Protein AF-A0A1M6TCN2-F1 (afdb_monomer_lite)

Structure (mmCIF, N/CA/C/O backbone):
data_AF-A0A1M6TCN2-F1
#
_entry.id   AF-A0A1M6TCN2-F1
#
loop_
_atom_site.group_PDB
_atom_site.id
_atom_site.type_symbol
_atom_site.label_atom_id
_atom_site.label_alt_id
_atom_site.label_comp_id
_atom_site.label_asym_id
_atom_site.label_entity_id
_atom_site.label_seq_id
_atom_site.pdbx_PDB_ins_code
_atom_site.Cartn_x
_atom_site.Cartn_y
_atom_site.Cartn_z
_atom_site.occupancy
_atom_site.B_iso_or_equiv
_atom_site.auth_seq_id
_atom_site.auth_comp_id
_atom_site.auth_asym_id
_atom_site.auth_atom_id
_atom_site.pdbx_PDB_model_num
ATOM 1 N N . MET A 1 1 ? -8.302 55.885 26.734 1.00 40.09 1 MET A N 1
ATOM 2 C CA . MET A 1 1 ? -9.075 54.735 26.209 1.00 40.09 1 MET A CA 1
ATOM 3 C C . MET A 1 1 ? -8.453 54.274 24.894 1.00 40.09 1 MET A C 1
ATOM 5 O O . MET A 1 1 ? -8.617 54.960 23.898 1.00 40.09 1 MET A O 1
ATOM 9 N N . LYS A 1 2 ? -7.712 53.159 24.875 1.00 38.28 2 LYS A N 1
ATOM 10 C CA . LYS A 1 2 ? -7.283 52.488 23.635 1.00 38.28 2 LYS A CA 1
ATOM 11 C C . LYS A 1 2 ? -7.863 51.077 23.664 1.00 38.28 2 LYS A C 1
ATOM 13 O O . LYS A 1 2 ? -7.386 50.230 24.409 1.00 38.28 2 LYS A O 1
ATOM 18 N N . LYS A 1 3 ? -8.967 50.882 22.941 1.00 44.00 3 LYS A N 1
ATOM 19 C CA . LYS A 1 3 ? -9.611 49.581 22.762 1.00 44.00 3 LYS A CA 1
ATOM 20 C C . LYS A 1 3 ? -8.959 48.874 21.572 1.00 44.00 3 LYS A C 1
ATOM 22 O O . LYS A 1 3 ? -8.939 49.421 20.480 1.00 44.00 3 LYS A O 1
ATOM 27 N N . VAL A 1 4 ? -8.411 47.696 21.861 1.00 51.09 4 VAL A N 1
ATOM 28 C CA . VAL A 1 4 ? -8.533 46.439 21.106 1.00 51.09 4 VAL A CA 1
ATOM 29 C C . VAL A 1 4 ? -8.577 46.552 19.578 1.00 51.09 4 VAL A C 1
ATOM 31 O O . VAL A 1 4 ? -9.612 46.869 19.007 1.00 51.09 4 VAL A O 1
ATOM 34 N N . LEU A 1 5 ? -7.501 46.107 18.929 1.00 43.09 5 LEU A N 1
ATOM 35 C CA . LEU A 1 5 ? -7.591 45.383 17.657 1.00 43.09 5 LEU A CA 1
ATOM 36 C C . LEU A 1 5 ? -6.495 44.307 17.627 1.00 43.09 5 LEU A C 1
ATOM 38 O O . LEU A 1 5 ? -5.545 44.339 16.856 1.00 43.09 5 LEU A O 1
ATOM 42 N N . LEU A 1 6 ? -6.616 43.373 18.572 1.00 44.41 6 LEU A N 1
ATOM 43 C CA . LEU A 1 6 ? -5.869 42.121 18.617 1.00 44.41 6 LEU A CA 1
ATOM 44 C C . LEU A 1 6 ? -6.872 40.998 18.327 1.00 44.41 6 LEU A C 1
ATOM 46 O O . LEU A 1 6 ? -7.361 40.326 19.226 1.00 44.41 6 LEU A O 1
ATOM 50 N N . SER A 1 7 ? -7.317 40.895 17.082 1.00 48.50 7 SER A N 1
ATOM 51 C CA . SER A 1 7 ? -8.125 39.768 16.611 1.00 48.50 7 SER A CA 1
ATOM 52 C C . SER A 1 7 ? -8.070 39.720 15.089 1.00 48.50 7 SER A C 1
ATOM 54 O O . SER A 1 7 ? -8.105 40.757 14.436 1.00 48.50 7 SER A O 1
ATOM 56 N N . LEU A 1 8 ? -7.995 38.500 14.554 1.00 42.31 8 LEU A N 1
ATOM 57 C CA . LEU A 1 8 ? -8.129 38.142 13.135 1.00 42.31 8 LEU A CA 1
ATOM 58 C C . LEU A 1 8 ? -6.879 38.118 12.229 1.00 42.31 8 LEU A C 1
ATOM 60 O O . LEU A 1 8 ? -6.985 38.279 11.020 1.00 42.31 8 LEU A O 1
ATOM 64 N N . MET A 1 9 ? -5.707 37.757 12.757 1.00 37.44 9 MET A N 1
ATOM 65 C CA . MET A 1 9 ? -4.660 37.111 11.934 1.00 37.44 9 MET A CA 1
ATOM 66 C C . MET A 1 9 ? -4.214 35.773 12.533 1.00 37.44 9 MET A C 1
ATOM 68 O O . MET A 1 9 ? -3.041 35.423 12.569 1.00 37.44 9 MET A O 1
ATOM 72 N N . LEU A 1 10 ? -5.189 35.008 13.024 1.00 41.97 10 LEU A N 1
ATOM 73 C CA . LEU A 1 10 ? -4.978 33.670 13.565 1.00 41.97 10 LEU A CA 1
ATOM 74 C C . LEU A 1 10 ? -5.890 32.660 12.862 1.00 41.97 10 LEU A C 1
ATOM 76 O O . LEU A 1 10 ? -6.612 31.937 13.533 1.00 41.97 10 LEU A O 1
ATOM 80 N N . LEU A 1 11 ? -5.941 32.645 11.522 1.00 40.72 11 LEU A N 1
ATOM 81 C CA . LEU A 1 11 ? -6.668 31.579 10.819 1.00 40.72 11 LEU A CA 1
ATOM 82 C C . LEU A 1 11 ? -6.275 31.345 9.352 1.00 40.72 11 LEU A C 1
ATOM 84 O O . LEU A 1 11 ? -7.147 31.087 8.542 1.00 40.72 11 LEU A O 1
ATOM 88 N N . THR A 1 12 ? -4.993 31.369 8.991 1.00 41.12 12 THR A N 1
ATOM 89 C CA . THR A 1 12 ? -4.515 30.632 7.799 1.00 41.12 12 THR A CA 1
ATOM 90 C C . THR A 1 12 ? -3.031 30.299 7.936 1.00 41.12 12 THR A C 1
ATOM 92 O O . THR A 1 12 ? -2.245 30.511 7.019 1.00 41.12 12 THR A O 1
ATOM 95 N N . ILE A 1 13 ? -2.623 29.691 9.053 1.00 43.59 13 ILE A N 1
ATOM 96 C CA . ILE A 1 13 ? -1.600 28.651 8.906 1.00 43.59 13 ILE A CA 1
ATOM 97 C C . ILE A 1 13 ? -2.384 27.477 8.326 1.00 43.59 13 ILE A C 1
ATOM 99 O O . ILE A 1 13 ? -2.831 26.593 9.057 1.00 43.59 13 ILE A O 1
ATOM 103 N N . MET A 1 14 ? -2.667 27.543 7.015 1.00 40.66 14 MET A N 1
ATOM 104 C CA . MET A 1 14 ? -3.010 26.353 6.253 1.00 40.66 14 MET A CA 1
ATOM 105 C C . MET A 1 14 ? -1.838 25.435 6.508 1.00 40.66 14 MET A C 1
ATOM 107 O O . MET A 1 14 ? -0.737 25.641 6.001 1.00 40.66 14 MET A O 1
ATOM 111 N N . SER A 1 15 ? -2.047 24.510 7.434 1.00 41.19 15 SER A N 1
ATOM 112 C CA . SER A 1 15 ? -1.084 23.476 7.682 1.00 41.19 15 SER A CA 1
ATOM 113 C C . SER A 1 15 ? -0.994 22.765 6.345 1.00 41.19 15 SER A C 1
ATOM 115 O O . SER A 1 15 ? -1.958 22.118 5.939 1.00 41.19 15 SER A O 1
ATOM 117 N N . ILE A 1 16 ? 0.123 22.931 5.640 1.00 45.62 16 ILE A N 1
ATOM 118 C CA . ILE A 1 16 ? 0.526 22.061 4.538 1.00 45.62 16 ILE A CA 1
ATOM 119 C C . ILE A 1 16 ? 0.841 20.710 5.202 1.00 45.62 16 ILE A C 1
ATOM 121 O O . ILE A 1 16 ? 1.980 20.279 5.314 1.00 45.62 16 ILE A O 1
ATOM 125 N N . ARG A 1 17 ? -0.180 20.091 5.800 1.00 44.78 17 ARG A N 1
ATOM 126 C CA . ARG A 1 17 ? -0.190 18.690 6.184 1.00 44.78 17 ARG A CA 1
ATOM 127 C C . ARG A 1 17 ? -0.430 17.991 4.865 1.00 44.78 17 ARG A C 1
ATOM 129 O O . ARG A 1 17 ? -1.426 18.305 4.217 1.00 44.78 17 ARG A O 1
ATOM 136 N N . GLY A 1 18 ? 0.515 17.147 4.450 1.00 53.31 18 GLY A N 1
ATOM 137 C CA . GLY A 1 18 ? 0.436 16.400 3.198 1.00 53.31 18 GLY A CA 1
ATOM 138 C C . GLY A 1 18 ? -0.983 15.900 2.973 1.00 53.31 18 GLY A C 1
ATOM 139 O O . GLY A 1 18 ? -1.539 15.132 3.758 1.00 53.31 18 GLY A O 1
ATOM 140 N N . GLN A 1 19 ? -1.620 16.465 1.960 1.00 73.56 19 GLN A N 1
ATOM 141 C CA . GLN A 1 19 ? -3.011 16.191 1.705 1.00 73.56 19 GLN A CA 1
ATOM 142 C C . GLN A 1 19 ? -3.064 14.898 0.907 1.00 73.56 19 GLN A C 1
ATOM 144 O O . GLN A 1 19 ? -2.443 14.779 -0.145 1.00 73.56 19 GLN A O 1
ATOM 149 N N . ILE A 1 20 ? -3.796 13.915 1.420 1.00 85.19 20 ILE A N 1
ATOM 150 C CA . ILE A 1 20 ? -4.171 12.761 0.611 1.00 85.19 20 ILE A CA 1
ATOM 151 C C . ILE A 1 20 ? -5.077 13.279 -0.505 1.00 85.19 20 ILE A C 1
ATOM 153 O O . ILE A 1 20 ? -6.092 13.929 -0.223 1.00 85.19 20 ILE A O 1
ATOM 157 N N . SER A 1 21 ? -4.709 12.978 -1.750 1.00 89.06 21 SER A N 1
ATOM 158 C CA . SER A 1 21 ? -5.438 13.402 -2.946 1.00 89.06 21 SER A CA 1
ATOM 159 C C . SER A 1 21 ? -6.938 13.110 -2.850 1.00 89.06 21 SER A C 1
ATOM 161 O O . SER A 1 21 ? -7.392 12.100 -2.300 1.00 89.06 21 SER A O 1
ATOM 163 N N . LYS A 1 22 ? -7.746 13.978 -3.462 1.00 88.00 22 LYS A N 1
ATOM 164 C CA . LYS A 1 22 ? -9.177 13.708 -3.674 1.00 88.00 22 LYS A CA 1
ATOM 165 C C . LYS A 1 22 ? -9.408 12.520 -4.619 1.00 88.00 22 LYS A C 1
ATOM 167 O O . LYS A 1 22 ? -10.439 11.863 -4.516 1.00 88.00 22 LYS A O 1
ATOM 172 N N . ASP A 1 23 ? -8.450 12.250 -5.505 1.00 91.44 23 ASP A N 1
ATOM 173 C CA . ASP A 1 23 ? -8.463 11.180 -6.503 1.00 91.44 23 ASP A CA 1
ATOM 174 C C . ASP A 1 23 ? -7.652 9.949 -6.045 1.00 91.44 23 ASP A C 1
ATOM 176 O O . ASP A 1 23 ? -7.407 9.040 -6.836 1.00 91.44 23 ASP A O 1
ATOM 180 N N . PHE A 1 24 ? -7.298 9.868 -4.755 1.00 93.31 24 PHE A N 1
ATOM 181 C CA . PHE A 1 24 ? -6.449 8.821 -4.173 1.00 93.31 24 PHE A CA 1
ATOM 182 C C . PHE A 1 24 ? -6.831 7.390 -4.585 1.00 93.31 24 PHE A C 1
ATOM 184 O O . PHE A 1 24 ? -5.966 6.584 -4.913 1.00 93.31 24 PHE A O 1
ATOM 191 N N . GLY A 1 25 ? -8.127 7.062 -4.642 1.00 92.75 25 GLY A N 1
ATOM 192 C CA . GLY A 1 25 ? -8.567 5.731 -5.074 1.00 92.75 25 GLY A CA 1
ATOM 193 C C . GLY A 1 25 ? -8.195 5.401 -6.528 1.00 92.75 25 GLY A C 1
ATOM 194 O O . GLY A 1 25 ? -7.824 4.267 -6.829 1.00 92.75 25 GLY A O 1
ATOM 195 N N . LYS A 1 26 ? -8.237 6.388 -7.434 1.00 93.56 26 LYS A N 1
ATOM 196 C CA . LYS A 1 26 ? -7.790 6.219 -8.827 1.00 93.56 26 LYS A CA 1
ATOM 197 C C . LYS A 1 26 ? -6.272 6.084 -8.905 1.00 93.56 26 LYS A C 1
ATOM 199 O O . LYS A 1 26 ? -5.791 5.249 -9.661 1.00 93.56 26 LYS A O 1
ATOM 204 N N . GLU A 1 27 ? -5.539 6.864 -8.115 1.00 95.50 27 GLU A N 1
ATOM 205 C CA . GLU A 1 27 ? -4.071 6.814 -8.042 1.00 95.50 27 GLU A CA 1
ATOM 206 C C . GLU A 1 27 ? -3.589 5.435 -7.566 1.00 95.50 27 GLU A C 1
ATOM 208 O O . GLU A 1 27 ? -2.750 4.807 -8.211 1.00 95.50 27 GLU A O 1
ATOM 213 N N . ILE A 1 28 ? -4.195 4.903 -6.498 1.00 96.38 28 ILE A N 1
ATOM 214 C CA . ILE A 1 28 ? -3.908 3.550 -6.006 1.00 96.38 28 ILE A CA 1
ATOM 215 C C . ILE A 1 28 ? -4.274 2.490 -7.038 1.00 96.38 28 ILE A C 1
ATOM 217 O O . ILE A 1 28 ? -3.496 1.563 -7.251 1.00 96.38 28 ILE A O 1
ATOM 221 N N . LYS A 1 29 ? -5.425 2.623 -7.707 1.00 94.50 29 LYS A N 1
ATOM 222 C CA . LYS A 1 29 ? -5.819 1.690 -8.766 1.00 94.50 29 LYS A CA 1
ATOM 223 C C . LYS A 1 29 ? -4.804 1.685 -9.915 1.00 94.50 29 LYS A C 1
ATOM 225 O O . LYS A 1 29 ? -4.380 0.612 -10.322 1.00 94.50 29 LYS A O 1
ATOM 230 N N . ALA A 1 30 ? -4.365 2.857 -10.372 1.00 94.62 30 ALA A N 1
ATOM 231 C CA . ALA A 1 30 ? -3.355 2.967 -11.419 1.00 94.62 30 ALA A CA 1
ATOM 232 C C . ALA A 1 30 ? -2.037 2.286 -11.015 1.00 94.62 30 ALA A C 1
ATOM 234 O O . ALA A 1 30 ? -1.465 1.552 -11.808 1.00 94.62 30 ALA A O 1
ATOM 235 N N . LEU A 1 31 ? -1.584 2.458 -9.768 1.00 95.31 31 LEU A N 1
ATOM 236 C CA . LEU A 1 31 ? -0.374 1.796 -9.258 1.00 95.31 31 LEU A CA 1
ATOM 237 C C . LEU A 1 31 ? -0.523 0.273 -9.127 1.00 95.31 31 LEU A C 1
ATOM 239 O O . LEU A 1 31 ? 0.439 -0.464 -9.345 1.00 95.31 31 LEU A O 1
ATOM 243 N N . LEU A 1 32 ? -1.717 -0.203 -8.767 1.00 94.19 32 LEU A N 1
ATOM 244 C CA . LEU A 1 32 ? -2.031 -1.630 -8.690 1.00 94.19 32 LEU A CA 1
ATOM 245 C C . LEU A 1 32 ? -2.042 -2.301 -10.069 1.00 94.19 32 LEU A C 1
ATOM 247 O O . LEU A 1 32 ? -1.609 -3.444 -10.185 1.00 94.19 32 LEU A O 1
ATOM 251 N N . GLU A 1 33 ? -2.537 -1.596 -11.086 1.00 92.56 33 GLU A N 1
ATOM 252 C CA . GLU A 1 33 ? -2.729 -2.117 -12.446 1.00 92.56 33 GLU A CA 1
ATOM 253 C C . GLU A 1 33 ? -1.531 -1.868 -13.376 1.00 92.56 33 GLU A C 1
ATOM 255 O O . GLU A 1 33 ? -1.452 -2.493 -14.427 1.00 92.56 33 GLU A O 1
ATOM 260 N N . ALA A 1 34 ? -0.593 -0.993 -12.999 1.00 92.88 34 ALA A N 1
ATOM 261 C CA . ALA A 1 34 ? 0.567 -0.639 -13.816 1.00 92.88 34 ALA A CA 1
ATOM 262 C C . ALA A 1 34 ? 1.434 -1.850 -14.174 1.00 92.88 34 ALA A C 1
ATOM 264 O O . ALA A 1 34 ? 1.729 -2.692 -13.322 1.00 92.88 34 ALA A O 1
ATOM 265 N N . GLU A 1 35 ? 1.952 -1.922 -15.392 1.00 89.88 35 GLU A N 1
ATOM 266 C CA . GLU A 1 35 ? 2.924 -2.952 -15.747 1.00 89.88 35 GLU A CA 1
ATOM 267 C C . GLU A 1 35 ? 4.352 -2.497 -15.419 1.00 89.88 35 GLU A C 1
ATOM 269 O O . GLU A 1 35 ? 4.611 -1.326 -15.149 1.00 89.88 35 GLU A O 1
ATOM 274 N N . ALA A 1 36 ? 5.311 -3.429 -15.389 1.00 87.94 36 ALA A N 1
ATOM 275 C CA . ALA A 1 36 ? 6.700 -3.080 -15.076 1.00 87.94 36 ALA A CA 1
ATOM 276 C C . ALA A 1 36 ? 7.274 -1.968 -15.988 1.00 87.94 36 ALA A C 1
ATOM 278 O O . ALA A 1 36 ? 7.921 -1.072 -15.444 1.00 87.94 36 ALA A O 1
ATOM 279 N N . PRO A 1 37 ? 7.012 -1.948 -17.314 1.00 86.75 37 PRO A N 1
ATOM 280 C CA . PRO A 1 37 ? 7.483 -0.870 -18.186 1.00 86.75 37 PRO A CA 1
ATOM 281 C C . PRO A 1 37 ? 6.970 0.522 -17.786 1.00 86.75 37 PRO A C 1
ATOM 283 O O . PRO A 1 37 ? 7.730 1.485 -17.846 1.00 86.75 37 PRO A O 1
ATOM 286 N N . ASP A 1 38 ? 5.732 0.632 -17.292 1.00 87.44 38 ASP A N 1
ATOM 287 C CA . ASP A 1 38 ? 5.134 1.908 -16.858 1.00 87.44 38 ASP A CA 1
ATOM 288 C C . ASP A 1 38 ? 5.786 2.464 -15.578 1.00 87.44 38 ASP A C 1
ATOM 290 O O . ASP A 1 38 ? 5.683 3.651 -15.243 1.00 87.44 38 ASP A O 1
ATOM 294 N N . LEU A 1 39 ? 6.466 1.593 -14.830 1.00 88.81 39 LEU A N 1
ATOM 295 C CA . LEU A 1 39 ? 7.144 1.918 -13.579 1.00 88.81 39 LEU A CA 1
ATOM 296 C C . LEU A 1 39 ? 8.634 2.247 -13.779 1.00 88.81 39 LEU A C 1
ATOM 298 O O . LEU A 1 39 ? 9.233 2.879 -12.907 1.00 88.81 39 LEU A O 1
ATOM 302 N N . MET A 1 40 ? 9.230 1.854 -14.911 1.00 87.88 40 MET A N 1
ATOM 303 C CA . MET A 1 40 ? 10.669 1.940 -15.204 1.00 87.88 40 MET A CA 1
ATOM 304 C C . MET A 1 40 ? 11.048 3.187 -16.026 1.00 87.88 40 MET A C 1
ATOM 306 O O . MET A 1 40 ? 11.611 3.066 -17.111 1.00 87.88 40 MET A O 1
ATOM 310 N N . MET A 1 41 ? 10.755 4.401 -15.548 1.00 80.44 41 MET A N 1
ATOM 311 C CA . MET A 1 41 ? 10.976 5.599 -16.375 1.00 80.44 41 MET A CA 1
ATOM 312 C C . MET A 1 41 ? 12.354 6.236 -16.260 1.00 80.44 41 MET A C 1
ATOM 314 O O . MET A 1 41 ? 13.023 6.422 -17.271 1.00 80.44 41 MET A O 1
ATOM 318 N N . ASN A 1 42 ? 12.782 6.596 -15.051 1.00 76.88 42 ASN A N 1
ATOM 319 C CA . ASN A 1 42 ? 14.110 7.174 -14.848 1.00 76.88 42 ASN A CA 1
ATOM 320 C C . ASN A 1 42 ? 14.912 6.265 -13.931 1.00 76.88 42 ASN A C 1
ATOM 322 O O . ASN A 1 42 ? 14.659 6.229 -12.724 1.00 76.88 42 ASN A O 1
ATOM 326 N N . GLU A 1 43 ? 15.858 5.539 -14.520 1.00 81.44 43 GLU A N 1
ATOM 327 C CA . GLU A 1 43 ? 16.851 4.781 -13.773 1.00 81.44 43 GLU A CA 1
ATOM 328 C C . GLU A 1 43 ? 17.744 5.746 -12.989 1.00 81.44 43 GLU A C 1
ATOM 330 O O . GLU A 1 43 ? 18.304 6.693 -13.545 1.00 81.44 43 GLU A O 1
ATOM 335 N N . PHE A 1 44 ? 17.908 5.492 -11.696 1.00 78.69 44 PHE A N 1
ATOM 336 C CA . PHE A 1 44 ? 18.975 6.091 -10.913 1.00 78.69 44 PHE A CA 1
ATOM 337 C C . PHE A 1 44 ? 19.791 4.975 -10.272 1.00 78.69 44 PHE A C 1
ATOM 339 O O . PHE A 1 44 ? 19.262 4.079 -9.611 1.00 78.69 44 PHE A O 1
ATOM 346 N N . LYS A 1 45 ? 21.101 5.001 -10.528 1.00 64.50 45 LYS A N 1
ATOM 347 C CA . LYS A 1 45 ? 22.007 3.972 -10.029 1.00 64.50 45 LYS A CA 1
ATOM 348 C C . LYS A 1 45 ? 22.087 4.043 -8.513 1.00 64.50 45 LYS A C 1
ATOM 350 O O . LYS A 1 45 ? 22.370 5.092 -7.940 1.00 64.50 45 LYS A O 1
ATOM 355 N N . SER A 1 46 ? 21.871 2.894 -7.896 1.00 62.69 46 SER A N 1
ATOM 356 C CA . SER A 1 46 ? 22.257 2.623 -6.523 1.00 62.69 46 SER A CA 1
ATOM 357 C C . SER A 1 46 ? 23.610 1.920 -6.532 1.00 62.69 46 SER A C 1
ATOM 359 O O . SER A 1 46 ? 23.940 1.212 -7.480 1.00 62.69 46 SER A O 1
ATOM 361 N N . GLU A 1 47 ? 24.399 2.110 -5.480 1.00 60.62 47 GLU A N 1
ATOM 362 C CA . GLU A 1 47 ? 25.691 1.435 -5.292 1.00 60.62 47 GLU A CA 1
ATOM 363 C C . GLU A 1 47 ? 25.545 -0.083 -5.049 1.00 60.62 47 GLU A C 1
ATOM 365 O O . GLU A 1 47 ? 26.533 -0.813 -5.016 1.00 60.62 47 GLU A O 1
ATOM 370 N N . TYR A 1 48 ? 24.311 -0.575 -4.906 1.00 61.34 48 TYR A N 1
ATOM 371 C CA . TYR A 1 48 ? 23.981 -1.977 -4.656 1.00 61.34 48 TYR A CA 1
ATOM 372 C C . TYR A 1 48 ? 23.509 -2.698 -5.932 1.00 61.34 48 TYR A C 1
ATOM 374 O O . TYR A 1 48 ? 23.168 -2.064 -6.926 1.00 61.34 48 TYR A O 1
ATOM 382 N N . ALA A 1 49 ? 23.434 -4.037 -5.897 1.00 70.50 49 ALA A N 1
ATOM 383 C CA . ALA A 1 49 ? 22.967 -4.915 -6.989 1.00 70.50 49 ALA A CA 1
ATOM 384 C C . ALA A 1 49 ? 21.456 -4.786 -7.324 1.00 70.50 49 ALA A C 1
ATOM 386 O O . ALA A 1 49 ? 20.790 -5.764 -7.673 1.00 70.50 49 ALA A O 1
ATOM 387 N N . SER A 1 50 ? 20.901 -3.587 -7.175 1.00 76.38 50 SER A N 1
ATOM 388 C CA . SER A 1 50 ? 19.501 -3.249 -7.381 1.00 76.38 50 SER A CA 1
ATOM 389 C C . SER A 1 50 ? 19.415 -2.001 -8.249 1.00 76.38 50 SER A C 1
ATOM 391 O O . SER A 1 50 ? 20.064 -0.993 -7.968 1.00 76.38 50 SER A O 1
ATOM 393 N N . THR A 1 51 ? 18.568 -2.052 -9.271 1.00 80.31 51 THR A N 1
ATOM 394 C CA . THR A 1 51 ? 18.268 -0.895 -10.109 1.00 80.31 51 THR A CA 1
ATOM 395 C C . THR A 1 51 ? 17.017 -0.213 -9.580 1.00 80.31 51 THR A C 1
ATOM 397 O O . THR A 1 51 ? 15.986 -0.857 -9.368 1.00 80.31 51 THR A O 1
ATOM 400 N N . PHE A 1 52 ? 17.109 1.092 -9.341 1.00 80.94 52 PHE A N 1
ATOM 401 C CA . PHE A 1 52 ? 15.996 1.889 -8.854 1.00 80.94 52 PHE A CA 1
ATOM 402 C C . PHE A 1 52 ? 15.441 2.734 -9.991 1.00 80.94 52 PHE A C 1
ATOM 404 O O . PHE A 1 52 ? 16.186 3.361 -10.744 1.00 80.94 52 PHE A O 1
ATOM 411 N N . TYR A 1 53 ? 14.119 2.765 -10.085 1.00 82.38 53 TYR A N 1
ATOM 412 C CA . TYR A 1 53 ? 13.391 3.535 -11.072 1.00 82.38 53 TYR A CA 1
ATOM 413 C C . TYR A 1 53 ? 12.428 4.492 -10.382 1.00 82.38 53 TYR A C 1
ATOM 415 O O . TYR A 1 53 ? 11.708 4.127 -9.446 1.00 82.38 53 TYR A O 1
ATOM 423 N N . ARG A 1 54 ? 12.376 5.722 -10.895 1.00 79.56 54 ARG A N 1
ATOM 424 C CA . ARG A 1 54 ? 11.237 6.614 -10.660 1.00 79.56 54 ARG A CA 1
ATOM 425 C C . ARG A 1 54 ? 10.136 6.292 -11.663 1.00 79.56 54 ARG A C 1
ATOM 427 O O . ARG A 1 54 ? 10.421 6.113 -12.848 1.00 79.56 54 ARG A O 1
ATOM 434 N N . THR A 1 55 ? 8.895 6.284 -11.190 1.00 82.50 55 THR A N 1
ATOM 435 C CA . THR A 1 55 ? 7.692 6.148 -12.022 1.00 82.50 55 THR A CA 1
ATOM 436 C C . THR A 1 55 ? 7.105 7.522 -12.365 1.00 82.50 55 THR A C 1
ATOM 438 O O . THR A 1 55 ? 7.296 8.489 -11.628 1.00 82.50 55 THR A O 1
ATOM 441 N N . ASN A 1 56 ? 6.372 7.608 -13.478 1.00 83.75 56 ASN A N 1
ATOM 442 C CA . ASN A 1 56 ? 5.538 8.771 -13.801 1.00 83.75 56 ASN A CA 1
ATOM 443 C C . ASN A 1 56 ? 4.179 8.764 -13.095 1.00 83.75 56 ASN A C 1
ATOM 445 O O . ASN A 1 56 ? 3.475 9.779 -13.111 1.00 83.75 56 ASN A O 1
ATOM 449 N N . LEU A 1 57 ? 3.792 7.633 -12.504 1.00 89.62 57 LEU A N 1
ATOM 450 C CA . LEU A 1 57 ? 2.582 7.551 -11.706 1.00 89.62 57 LEU A CA 1
ATOM 451 C C . LEU A 1 57 ? 2.751 8.396 -10.446 1.00 89.62 57 LEU A C 1
ATOM 453 O O . LEU A 1 57 ? 3.838 8.505 -9.882 1.00 89.62 57 LEU A O 1
ATOM 457 N N . LYS A 1 58 ? 1.658 9.028 -10.028 1.00 90.69 58 LYS A N 1
ATOM 458 C CA . LYS A 1 58 ? 1.639 9.938 -8.887 1.00 90.69 58 LYS A CA 1
ATOM 459 C C . LYS A 1 58 ? 0.698 9.410 -7.823 1.00 90.69 58 LYS A C 1
ATOM 461 O O . LYS A 1 58 ? -0.345 8.845 -8.133 1.00 90.69 58 LYS A O 1
ATOM 466 N N . LEU A 1 59 ? 1.088 9.655 -6.583 1.00 93.94 59 LEU A N 1
ATOM 467 C CA . LEU A 1 59 ? 0.285 9.457 -5.392 1.00 93.94 59 LEU A CA 1
ATOM 468 C C . LEU A 1 59 ? 0.551 10.673 -4.513 1.00 93.94 59 LEU A C 1
ATOM 470 O O . LEU A 1 59 ? 1.662 10.843 -4.009 1.00 93.94 59 LEU A O 1
ATOM 474 N N . GLU A 1 60 ? -0.411 11.587 -4.431 1.00 92.31 60 GLU A N 1
ATOM 475 C CA . GLU A 1 60 ? -0.166 12.894 -3.813 1.00 92.31 60 GLU A CA 1
ATOM 476 C C . GLU A 1 60 ? 0.230 12.750 -2.339 1.00 92.31 60 GLU A C 1
ATOM 478 O O . GLU A 1 60 ? -0.437 12.063 -1.566 1.00 92.31 60 GLU A O 1
ATOM 483 N N . GLY A 1 61 ? 1.333 13.397 -1.954 1.00 91.88 61 GLY A N 1
ATOM 484 C CA . GLY A 1 61 ? 1.902 13.282 -0.612 1.00 91.88 61 GLY A CA 1
ATOM 485 C C . GLY A 1 61 ? 2.820 12.073 -0.415 1.00 91.88 61 GLY A C 1
ATOM 486 O O . GLY A 1 61 ? 3.290 11.865 0.701 1.00 91.88 61 GLY A O 1
ATOM 487 N N . PHE A 1 62 ? 3.115 11.296 -1.462 1.00 94.44 62 PHE A N 1
ATOM 488 C CA . PHE A 1 62 ? 3.985 10.126 -1.375 1.00 94.44 62 PHE A CA 1
ATOM 489 C C . PHE A 1 62 ? 5.140 10.181 -2.377 1.00 94.44 62 PHE A C 1
ATOM 491 O O . PHE A 1 62 ? 4.985 10.583 -3.529 1.00 94.44 62 PHE A O 1
ATOM 498 N N . GLU A 1 63 ? 6.303 9.716 -1.935 1.00 92.81 63 GLU A N 1
ATOM 499 C CA . GLU A 1 63 ? 7.421 9.363 -2.800 1.00 92.81 63 GLU A CA 1
ATOM 500 C C . GLU A 1 63 ? 7.256 7.910 -3.249 1.00 92.81 63 GLU A C 1
ATOM 502 O O . GLU A 1 63 ? 7.128 7.015 -2.413 1.00 92.81 63 GLU A O 1
ATOM 507 N N . ILE A 1 64 ? 7.257 7.669 -4.561 1.00 92.56 64 ILE A N 1
ATOM 508 C CA . ILE A 1 64 ? 7.060 6.336 -5.137 1.00 92.56 64 ILE A CA 1
ATOM 509 C C . ILE A 1 64 ? 8.379 5.819 -5.692 1.00 92.56 64 ILE A C 1
ATOM 511 O O . ILE A 1 64 ? 9.033 6.488 -6.490 1.00 92.56 64 ILE A O 1
ATOM 515 N N . ASN A 1 65 ? 8.725 4.595 -5.306 1.00 90.00 65 ASN A N 1
ATOM 516 C CA . ASN A 1 65 ? 9.937 3.915 -5.730 1.00 90.00 65 ASN A CA 1
ATOM 517 C C . ASN A 1 65 ? 9.595 2.548 -6.319 1.00 90.00 65 ASN A C 1
ATOM 519 O O . ASN A 1 65 ? 8.868 1.763 -5.700 1.00 90.00 65 ASN A O 1
ATOM 523 N N . TYR A 1 66 ? 10.161 2.256 -7.491 1.00 91.44 66 TYR A N 1
ATOM 524 C CA . TYR A 1 66 ? 10.139 0.927 -8.083 1.00 91.44 66 TYR A CA 1
ATOM 525 C C . TYR A 1 66 ? 11.557 0.365 -8.142 1.00 91.44 66 TYR A C 1
ATOM 527 O O . TYR A 1 66 ? 12.449 0.953 -8.748 1.00 91.44 66 TYR A O 1
ATOM 535 N N . ILE A 1 67 ? 11.772 -0.763 -7.476 1.00 88.50 67 ILE A N 1
ATOM 536 C CA . ILE A 1 67 ? 13.073 -1.416 -7.362 1.00 88.50 67 ILE A CA 1
ATOM 537 C C . ILE A 1 67 ? 13.016 -2.715 -8.145 1.00 88.50 67 ILE A C 1
ATOM 539 O O . ILE A 1 67 ? 12.089 -3.503 -7.970 1.00 88.50 67 ILE A O 1
ATOM 543 N N . VAL A 1 68 ? 14.030 -2.947 -8.967 1.00 86.69 68 VAL A N 1
ATOM 544 C CA . VAL A 1 68 ? 14.232 -4.194 -9.701 1.00 86.69 68 VAL A CA 1
ATOM 545 C C . VAL A 1 68 ? 15.553 -4.772 -9.231 1.00 86.69 68 VAL A C 1
ATOM 547 O O . VAL A 1 68 ? 16.609 -4.154 -9.369 1.00 86.69 68 VAL A O 1
ATOM 550 N N . SER A 1 69 ? 15.494 -5.948 -8.623 1.00 82.44 69 SER A N 1
ATOM 551 C CA . SER A 1 69 ? 16.663 -6.601 -8.048 1.00 82.44 69 SER A CA 1
ATOM 552 C C . SER A 1 69 ? 16.613 -8.095 -8.302 1.00 82.44 69 SER A C 1
ATOM 554 O O . SER A 1 69 ? 15.574 -8.731 -8.130 1.00 82.44 69 SER A O 1
ATOM 556 N N . ALA A 1 70 ? 17.767 -8.675 -8.625 1.00 76.69 70 ALA A N 1
ATOM 557 C CA . ALA A 1 70 ? 17.908 -10.123 -8.726 1.00 76.69 70 ALA A CA 1
ATOM 558 C C . ALA A 1 70 ? 17.761 -10.832 -7.363 1.00 76.69 70 ALA A C 1
ATOM 560 O O . ALA A 1 70 ? 17.497 -12.029 -7.328 1.00 76.69 70 ALA A O 1
ATOM 561 N N . ILE A 1 71 ? 17.932 -10.108 -6.247 1.00 80.31 71 ILE A N 1
ATOM 562 C CA . ILE A 1 71 ? 17.919 -10.675 -4.890 1.00 80.31 71 ILE A CA 1
ATOM 563 C C . ILE A 1 71 ? 16.531 -10.546 -4.260 1.00 80.31 71 ILE A C 1
ATOM 565 O O . ILE A 1 71 ? 15.978 -11.524 -3.764 1.00 80.31 71 ILE A O 1
ATOM 569 N N . ILE A 1 72 ? 15.968 -9.334 -4.266 1.00 79.19 72 ILE A N 1
ATOM 570 C CA . ILE A 1 72 ? 14.691 -9.038 -3.593 1.00 79.19 72 ILE A CA 1
ATOM 571 C C . ILE A 1 72 ? 13.485 -9.037 -4.544 1.00 79.19 72 ILE A C 1
ATOM 573 O O . ILE A 1 72 ? 12.353 -8.852 -4.097 1.00 79.19 72 ILE A O 1
ATOM 577 N N . GLY A 1 73 ? 13.713 -9.256 -5.842 1.00 82.62 73 GLY A N 1
ATOM 578 C CA . GLY A 1 73 ? 12.688 -9.194 -6.877 1.00 82.62 73 GLY A CA 1
ATOM 579 C C . GLY A 1 73 ? 12.263 -7.765 -7.218 1.00 82.62 73 GLY A C 1
ATOM 580 O O . GLY A 1 73 ? 12.993 -6.798 -6.983 1.00 82.62 73 GLY A O 1
ATOM 581 N N . ASN A 1 74 ? 11.063 -7.648 -7.787 1.00 87.38 74 ASN A N 1
ATOM 582 C CA . ASN A 1 74 ? 10.471 -6.377 -8.193 1.00 87.38 74 ASN A CA 1
ATOM 583 C C . ASN A 1 74 ? 9.587 -5.822 -7.073 1.00 87.38 74 ASN A C 1
ATOM 585 O O . ASN A 1 74 ? 8.600 -6.450 -6.685 1.00 87.38 74 ASN A O 1
ATOM 589 N N . VAL A 1 75 ? 9.911 -4.633 -6.569 1.00 90.25 75 VAL A N 1
ATOM 590 C CA . VAL A 1 75 ? 9.213 -4.008 -5.442 1.00 90.25 75 VAL A CA 1
ATOM 591 C C . VAL A 1 75 ? 8.721 -2.628 -5.847 1.00 90.25 75 VAL A C 1
ATOM 593 O O . VAL A 1 75 ? 9.517 -1.720 -6.058 1.00 90.25 75 VAL A O 1
ATOM 596 N N . LEU A 1 76 ? 7.400 -2.459 -5.908 1.00 94.56 76 LEU A N 1
ATOM 597 C CA . LEU A 1 76 ? 6.768 -1.144 -5.981 1.00 94.56 76 LEU A CA 1
ATOM 598 C C . LEU A 1 76 ? 6.359 -0.715 -4.573 1.00 94.56 76 LEU A C 1
ATOM 600 O O . LEU A 1 76 ? 5.700 -1.462 -3.842 1.00 94.56 76 LEU A O 1
ATOM 604 N N . SER A 1 77 ? 6.746 0.497 -4.199 1.00 94.88 77 SER A N 1
ATOM 605 C CA . SER A 1 77 ? 6.441 1.049 -2.889 1.00 94.88 77 SER A CA 1
ATOM 606 C C . SER A 1 77 ? 6.191 2.543 -2.924 1.00 94.88 77 SER A C 1
ATOM 608 O O . SER A 1 77 ? 6.687 3.234 -3.811 1.00 94.88 77 SER A O 1
ATOM 610 N N . ALA A 1 78 ? 5.436 3.033 -1.946 1.00 96.06 78 ALA A N 1
ATOM 611 C CA . ALA A 1 78 ? 5.251 4.459 -1.735 1.00 96.06 78 ALA A CA 1
ATOM 612 C C . ALA A 1 78 ? 5.471 4.809 -0.260 1.00 96.06 78 ALA A C 1
ATOM 614 O O . ALA A 1 78 ? 4.986 4.108 0.627 1.00 96.06 78 ALA A O 1
ATOM 615 N N . LYS A 1 79 ? 6.206 5.885 0.012 1.00 95.88 79 LYS A N 1
ATOM 616 C CA . LYS A 1 79 ? 6.457 6.396 1.361 1.00 95.88 79 LYS A CA 1
ATOM 617 C C . LYS A 1 79 ? 5.812 7.763 1.499 1.00 95.88 79 LYS A C 1
ATOM 619 O O . LYS A 1 79 ? 6.017 8.625 0.649 1.00 95.88 79 LYS A O 1
ATOM 624 N N . TYR A 1 80 ? 5.036 7.965 2.555 1.00 95.88 80 TYR A N 1
ATOM 625 C CA . TYR A 1 80 ? 4.463 9.275 2.835 1.00 95.88 80 TYR A CA 1
ATOM 626 C C . TYR A 1 80 ? 5.590 10.272 3.134 1.00 95.88 80 TYR A C 1
ATOM 628 O O . TYR A 1 80 ? 6.479 9.983 3.934 1.00 95.88 80 TYR A O 1
ATOM 636 N N . ILE A 1 81 ? 5.586 11.425 2.462 1.00 94.31 81 ILE A N 1
ATOM 637 C CA . ILE A 1 81 ? 6.717 12.374 2.502 1.00 94.31 81 ILE A CA 1
ATOM 638 C C . ILE A 1 81 ? 6.825 13.122 3.834 1.00 94.31 81 ILE A C 1
ATOM 640 O O . ILE A 1 81 ? 7.866 13.692 4.145 1.00 94.31 81 ILE A O 1
ATOM 644 N N . ASN A 1 82 ? 5.739 13.143 4.605 1.00 92.25 82 ASN A N 1
ATOM 645 C CA . ASN A 1 82 ? 5.679 13.787 5.907 1.00 92.25 82 ASN A CA 1
ATOM 646 C C . ASN A 1 82 ? 5.631 12.739 7.017 1.00 92.25 82 ASN A C 1
ATOM 648 O O . ASN A 1 82 ? 5.404 11.553 6.782 1.00 92.25 82 ASN A O 1
ATOM 652 N N . LYS A 1 83 ? 5.763 13.215 8.253 1.00 93.81 83 LYS A N 1
ATOM 653 C CA . LYS A 1 83 ? 5.443 12.426 9.436 1.00 93.81 83 LYS A CA 1
ATOM 654 C C . LYS A 1 83 ? 3.981 11.958 9.366 1.00 93.81 83 LYS A C 1
ATOM 656 O O . LYS A 1 83 ? 3.075 12.778 9.199 1.00 93.81 83 LYS A O 1
ATOM 661 N N . GLY A 1 84 ? 3.777 10.651 9.436 1.00 94.50 84 GLY A N 1
ATOM 662 C CA . GLY A 1 84 ? 2.471 10.014 9.507 1.00 94.50 84 GLY A CA 1
ATOM 663 C C . GLY A 1 84 ? 1.864 10.105 10.903 1.00 94.50 84 GLY A C 1
ATOM 664 O O . GLY A 1 84 ? 2.548 10.386 11.881 1.00 94.50 84 GLY A O 1
ATOM 665 N N . ASP A 1 85 ? 0.557 9.882 10.983 1.00 95.06 85 ASP A N 1
ATOM 666 C CA . ASP A 1 85 ? -0.170 9.718 12.237 1.00 95.06 85 ASP A CA 1
ATOM 667 C C . ASP A 1 85 ? -1.470 8.929 11.990 1.00 95.06 85 ASP A C 1
ATOM 669 O O . ASP A 1 85 ? -1.820 8.587 10.851 1.00 95.06 85 ASP A O 1
ATOM 673 N N . GLU A 1 86 ? -2.211 8.651 13.063 1.00 94.81 86 GLU A N 1
ATOM 674 C CA . GLU A 1 86 ? -3.499 7.954 12.996 1.00 94.81 86 GLU A CA 1
ATOM 675 C C . GLU A 1 86 ? -4.570 8.703 12.186 1.00 94.81 86 GLU A C 1
ATOM 677 O O . GLU A 1 86 ? -5.435 8.063 11.588 1.00 94.81 86 GLU A O 1
ATOM 682 N N . ASN A 1 87 ? -4.522 10.038 12.104 1.00 94.38 87 ASN A N 1
ATOM 683 C CA . ASN A 1 87 ? -5.491 10.817 11.323 1.00 94.38 87 ASN A CA 1
ATOM 684 C C . ASN A 1 87 ? -5.241 10.669 9.817 1.00 94.38 87 ASN A C 1
ATOM 686 O O . ASN A 1 87 ? -6.191 10.584 9.030 1.00 94.38 87 ASN A O 1
ATOM 690 N N . ILE A 1 88 ? -3.970 10.619 9.408 1.00 94.88 88 ILE A N 1
ATOM 691 C CA . ILE A 1 88 ? -3.587 10.321 8.026 1.00 94.88 88 ILE A CA 1
ATOM 692 C C . ILE A 1 88 ? -3.989 8.886 7.679 1.00 94.88 88 ILE A C 1
ATOM 694 O O . ILE A 1 88 ? -4.622 8.672 6.646 1.00 94.88 88 ILE A O 1
ATOM 698 N N . MET A 1 89 ? -3.722 7.914 8.557 1.00 96.31 89 MET A N 1
ATOM 699 C CA . MET A 1 89 ? -4.165 6.527 8.358 1.00 96.31 89 MET A CA 1
ATOM 700 C C . MET A 1 89 ? -5.688 6.396 8.270 1.00 96.31 89 MET A C 1
ATOM 702 O O . MET A 1 89 ? -6.193 5.651 7.431 1.00 96.31 89 MET A O 1
ATOM 706 N N . GLU A 1 90 ? -6.431 7.151 9.079 1.00 95.56 90 GLU A N 1
ATOM 707 C CA . GLU A 1 90 ? -7.891 7.180 9.004 1.00 95.56 90 GLU A CA 1
ATOM 708 C C . GLU A 1 90 ? -8.376 7.730 7.665 1.00 95.56 90 GLU A C 1
ATOM 710 O O . GLU A 1 90 ? -9.237 7.143 7.011 1.00 95.56 90 GLU A O 1
ATOM 715 N N . SER A 1 91 ? -7.767 8.823 7.215 1.00 94.31 91 SER A N 1
ATOM 716 C CA . SER A 1 91 ? -8.077 9.426 5.924 1.00 94.31 91 SER A CA 1
ATOM 717 C C . SER A 1 91 ? -7.780 8.463 4.768 1.00 94.31 91 SER A C 1
ATOM 719 O O . SER A 1 91 ? -8.591 8.349 3.850 1.00 94.31 91 SER A O 1
ATOM 721 N N . ILE A 1 92 ? -6.666 7.721 4.827 1.00 95.88 92 ILE A N 1
ATOM 722 C CA . ILE A 1 92 ? -6.338 6.655 3.866 1.00 95.88 92 ILE A CA 1
ATOM 723 C C . ILE A 1 92 ? -7.425 5.577 3.886 1.00 95.88 92 ILE A C 1
ATOM 725 O O . ILE A 1 92 ? -7.969 5.248 2.834 1.00 95.88 92 ILE A O 1
ATOM 729 N N . SER A 1 93 ? -7.777 5.060 5.067 1.00 95.44 93 SER A N 1
ATOM 730 C CA . SER A 1 93 ? -8.784 4.003 5.236 1.00 95.44 93 SER A CA 1
ATOM 731 C C . SER A 1 93 ? -10.135 4.407 4.631 1.00 95.44 93 SER A C 1
ATOM 733 O O . SER A 1 93 ? -10.697 3.686 3.804 1.00 95.44 93 SER A O 1
ATOM 735 N N . ILE A 1 94 ? -10.615 5.620 4.928 1.00 93.38 94 ILE A N 1
ATOM 736 C CA . ILE A 1 94 ? -11.857 6.171 4.363 1.00 93.38 94 ILE A CA 1
ATOM 737 C C . ILE A 1 94 ? -11.784 6.256 2.834 1.00 93.38 94 ILE A C 1
ATOM 739 O O . ILE A 1 94 ? -12.725 5.854 2.149 1.00 93.38 94 ILE A O 1
ATOM 743 N N . ARG A 1 95 ? -10.673 6.755 2.276 1.00 94.00 95 ARG A N 1
ATOM 744 C CA . ARG A 1 95 ? -10.506 6.872 0.818 1.00 94.00 95 ARG A CA 1
ATOM 745 C C . ARG A 1 95 ? -10.481 5.502 0.140 1.00 94.00 95 ARG A C 1
ATOM 747 O O . ARG A 1 95 ? -11.101 5.348 -0.909 1.00 94.00 95 ARG A O 1
ATOM 754 N N . LEU A 1 96 ? -9.830 4.505 0.737 1.00 94.88 96 LEU A N 1
ATOM 755 C CA . LEU A 1 96 ? -9.781 3.137 0.209 1.00 94.88 96 LEU A CA 1
ATOM 756 C C . LEU A 1 96 ? -11.148 2.452 0.210 1.00 94.88 96 LEU A C 1
ATOM 758 O O . LEU A 1 96 ? -11.457 1.731 -0.733 1.00 94.88 96 LEU A O 1
ATOM 762 N N . ASN A 1 97 ? -11.994 2.721 1.208 1.00 89.50 97 ASN A N 1
ATOM 763 C CA . ASN A 1 97 ? -13.350 2.162 1.281 1.00 89.50 97 ASN A CA 1
ATOM 764 C C . ASN A 1 97 ? -14.272 2.613 0.131 1.00 89.50 97 ASN A C 1
ATOM 766 O O . ASN A 1 97 ? -15.344 2.047 -0.057 1.00 89.50 97 ASN A O 1
ATOM 770 N N . THR A 1 98 ? -13.863 3.605 -0.667 1.00 88.00 98 THR A N 1
ATOM 771 C CA . THR A 1 98 ? -14.583 4.005 -1.891 1.00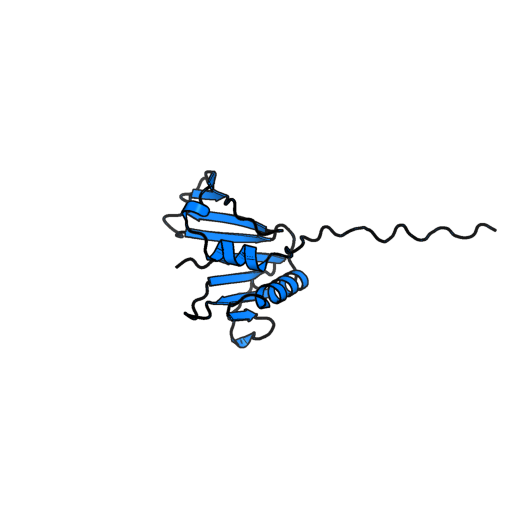 88.00 98 THR A CA 1
ATOM 772 C C . THR A 1 98 ? -14.249 3.137 -3.109 1.00 88.00 98 THR A C 1
ATOM 774 O O . THR A 1 98 ? -14.869 3.279 -4.163 1.00 88.00 98 THR A O 1
ATOM 777 N N . MET A 1 99 ? -13.265 2.243 -2.989 1.00 91.69 99 MET A N 1
ATOM 778 C CA . MET A 1 99 ? -12.784 1.387 -4.069 1.00 91.69 99 MET A CA 1
ATOM 779 C C . MET A 1 99 ? -13.464 0.014 -4.032 1.00 91.69 99 MET A C 1
ATOM 781 O O . MET A 1 99 ? -13.840 -0.488 -2.978 1.00 91.69 99 MET A O 1
ATOM 785 N N . SER A 1 100 ? -13.561 -0.650 -5.186 1.00 93.12 100 SER A N 1
ATOM 786 C CA . SER A 1 100 ? -14.088 -2.020 -5.297 1.00 93.12 100 SER A CA 1
ATOM 787 C C . SER A 1 100 ? -13.043 -3.082 -4.909 1.00 93.12 100 SER A C 1
ATOM 789 O O . SER A 1 100 ? -12.707 -3.950 -5.714 1.00 93.12 100 SER A O 1
ATOM 791 N N . TYR A 1 101 ? -12.535 -3.011 -3.677 1.00 95.00 101 TYR A N 1
ATOM 792 C CA . TYR A 1 101 ? -11.595 -3.966 -3.077 1.00 95.00 101 TYR A CA 1
ATOM 793 C C . TYR A 1 101 ? -12.044 -4.359 -1.666 1.00 95.00 101 TYR A C 1
ATOM 795 O O . TYR A 1 101 ? -12.794 -3.626 -1.024 1.00 95.00 101 TYR A O 1
ATOM 803 N N . LEU A 1 102 ? -11.551 -5.492 -1.158 1.00 95.81 102 LEU A N 1
ATOM 804 C CA . LEU A 1 102 ? -11.735 -5.851 0.246 1.00 95.81 102 LEU A CA 1
ATOM 805 C C . LEU A 1 102 ? -10.696 -5.093 1.068 1.00 95.81 102 LEU A C 1
ATOM 807 O O . LEU A 1 102 ? -9.491 -5.288 0.872 1.00 95.81 102 LEU A O 1
ATOM 811 N N . ILE A 1 103 ? -11.160 -4.253 1.988 1.00 96.62 103 ILE A N 1
ATOM 812 C CA . ILE A 1 103 ? -10.308 -3.467 2.878 1.00 96.62 103 ILE A CA 1
ATOM 813 C C . ILE A 1 103 ? -10.394 -4.060 4.281 1.00 96.62 103 ILE A C 1
ATOM 815 O O . ILE A 1 103 ? -11.476 -4.173 4.851 1.00 96.62 103 ILE A O 1
ATOM 819 N N . TYR A 1 104 ? -9.247 -4.436 4.838 1.00 96.75 104 TYR A N 1
ATOM 820 C CA . TYR A 1 104 ? -9.127 -4.848 6.234 1.00 96.75 104 TYR A CA 1
ATOM 821 C C . TYR A 1 104 ? -8.189 -3.885 6.943 1.00 96.75 104 TYR A C 1
ATOM 823 O O . TYR A 1 104 ? -7.110 -3.599 6.430 1.00 96.75 104 TYR A O 1
ATOM 831 N N . ASP A 1 105 ? -8.557 -3.438 8.135 1.00 97.75 105 ASP A N 1
ATOM 832 C CA . ASP A 1 105 ? -7.806 -2.450 8.908 1.00 97.75 105 ASP A CA 1
ATOM 833 C C . ASP A 1 105 ? -7.623 -2.963 10.337 1.00 97.75 105 ASP A C 1
ATOM 835 O O . ASP A 1 105 ? -8.602 -3.308 11.005 1.00 97.75 105 ASP A O 1
ATOM 839 N N . SER A 1 106 ? -6.377 -3.016 10.811 1.00 97.88 106 SER A N 1
ATOM 840 C CA . SER A 1 106 ? -6.045 -3.538 12.139 1.00 97.88 106 SER A CA 1
ATOM 841 C C . SER A 1 106 ? -6.666 -2.724 13.271 1.00 97.88 106 SER A C 1
ATOM 843 O O . SER A 1 106 ? -6.791 -3.233 14.378 1.00 97.88 106 SER A O 1
ATOM 845 N N . LYS A 1 107 ? -7.073 -1.475 13.011 1.00 96.50 107 LYS A N 1
ATOM 846 C CA . LYS A 1 107 ? -7.819 -0.664 13.979 1.00 96.50 107 LYS A CA 1
ATOM 847 C C . LYS A 1 107 ? -9.197 -1.258 14.295 1.00 96.50 107 LYS A C 1
ATOM 849 O O . LYS A 1 107 ? -9.665 -1.131 15.421 1.00 96.50 107 LYS A O 1
ATOM 854 N N . TYR A 1 108 ? -9.851 -1.869 13.305 1.00 95.31 108 TYR A N 1
ATOM 855 C CA . TYR A 1 108 ? -11.232 -2.355 13.415 1.00 95.31 108 TYR A CA 1
ATOM 856 C C . TYR A 1 108 ? -11.328 -3.877 13.569 1.00 95.31 108 TYR A C 1
ATOM 858 O O . TYR A 1 108 ? -12.305 -4.367 14.124 1.00 95.31 108 TYR A O 1
ATOM 866 N N . ASP A 1 109 ? -10.324 -4.618 13.100 1.00 93.94 109 ASP A N 1
ATOM 867 C CA . ASP A 1 109 ? -10.255 -6.079 13.208 1.00 93.94 109 ASP A CA 1
ATOM 868 C C . ASP A 1 109 ? -8.840 -6.510 13.635 1.00 93.94 109 ASP A C 1
ATOM 870 O O . ASP A 1 109 ? -8.119 -7.106 12.837 1.00 93.94 109 ASP A O 1
ATOM 874 N N . PRO A 1 110 ? -8.378 -6.163 14.853 1.00 92.44 110 PRO A N 1
ATOM 875 C CA . PRO A 1 110 ? -7.001 -6.418 15.283 1.00 92.44 110 PRO A CA 1
ATOM 876 C C . PRO A 1 110 ? -6.645 -7.910 15.310 1.00 92.44 110 PRO A C 1
ATOM 878 O O . PRO A 1 110 ? -5.508 -8.270 15.018 1.00 92.44 110 PRO A O 1
ATOM 881 N N . GLU A 1 111 ? -7.608 -8.792 15.587 1.00 91.44 111 GLU A N 1
ATOM 882 C CA . GLU A 1 111 ? -7.387 -10.242 15.688 1.00 91.44 111 GLU A CA 1
ATOM 883 C C . GLU A 1 111 ? -6.956 -10.879 14.357 1.00 91.44 111 GLU A C 1
ATOM 885 O O . GLU A 1 111 ? -6.255 -11.894 14.334 1.00 91.44 111 GLU A O 1
ATOM 890 N N . ARG A 1 112 ? -7.314 -10.261 13.223 1.00 90.12 112 ARG A N 1
ATOM 891 C CA . ARG A 1 112 ? -6.893 -10.707 11.887 1.00 90.12 112 ARG A CA 1
ATOM 892 C C . ARG A 1 112 ? -5.423 -10.400 11.585 1.00 90.12 112 ARG A C 1
ATOM 894 O O . ARG A 1 112 ? -4.876 -10.913 10.603 1.00 90.12 112 ARG A O 1
ATOM 901 N N . PHE A 1 113 ? -4.769 -9.569 12.393 1.00 93.00 113 PHE A N 1
ATOM 902 C CA . PHE A 1 113 ? -3.440 -9.052 12.109 1.00 93.00 113 PHE A CA 1
ATOM 903 C C . PHE A 1 113 ? -2.442 -9.529 13.153 1.00 93.00 113 PHE A C 1
ATOM 905 O O . PHE A 1 113 ? -2.610 -9.344 14.351 1.00 93.00 113 PHE A O 1
ATOM 912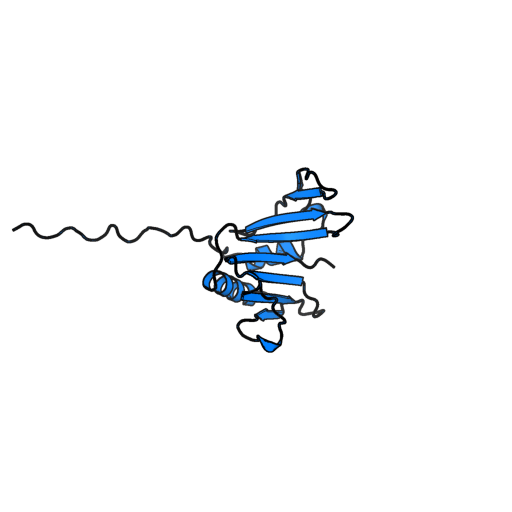 N N . LYS A 1 114 ? -1.328 -10.076 12.672 1.00 88.94 114 LYS A N 1
ATOM 913 C CA . LYS A 1 114 ? -0.103 -10.157 13.463 1.00 88.94 114 LYS A CA 1
ATOM 914 C C . LYS A 1 114 ? 0.708 -8.906 13.154 1.00 88.94 114 LYS A C 1
ATOM 916 O O . LYS A 1 114 ? 1.226 -8.784 12.040 1.00 88.94 114 LYS A O 1
ATOM 921 N N . LEU A 1 115 ? 0.716 -7.961 14.087 1.00 90.69 115 LEU A N 1
ATOM 922 C CA . LEU A 1 115 ? 1.569 -6.778 14.022 1.00 90.69 115 LEU A CA 1
ATOM 923 C C . LEU A 1 115 ? 2.924 -7.129 14.636 1.00 90.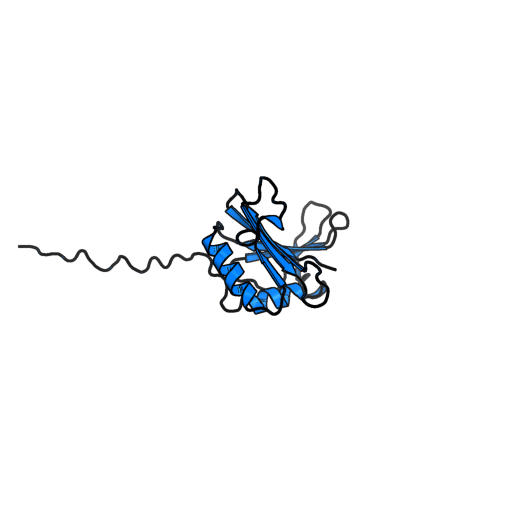69 115 LEU A C 1
ATOM 925 O O . LEU A 1 115 ? 2.982 -7.848 15.631 1.00 90.69 115 LEU A O 1
ATOM 929 N N . ASP A 1 116 ? 3.998 -6.677 13.998 1.00 91.81 116 ASP A N 1
ATOM 930 C CA . ASP A 1 116 ? 5.319 -6.685 14.621 1.00 91.81 116 ASP A CA 1
ATOM 931 C C . ASP A 1 116 ? 5.453 -5.507 15.592 1.00 91.81 116 ASP A C 1
ATOM 933 O O . ASP A 1 116 ? 4.652 -4.569 15.561 1.00 91.81 116 ASP A O 1
ATOM 937 N N . ASP A 1 117 ? 6.489 -5.547 16.430 1.00 91.44 117 ASP A N 1
ATOM 938 C CA . ASP A 1 117 ? 6.732 -4.525 17.451 1.00 91.44 117 ASP A CA 1
ATOM 939 C C . ASP A 1 117 ? 6.891 -3.120 16.855 1.00 91.44 117 ASP A C 1
ATOM 941 O O . ASP A 1 117 ? 6.650 -2.134 17.539 1.00 91.44 117 ASP A O 1
ATOM 945 N N . ASN A 1 118 ? 7.235 -2.999 15.571 1.00 94.12 118 ASN A N 1
ATOM 946 C CA . ASN A 1 118 ? 7.458 -1.715 14.916 1.00 94.12 118 ASN A CA 1
ATOM 947 C C . ASN A 1 118 ? 6.216 -1.171 14.199 1.00 94.12 118 ASN A C 1
ATOM 949 O O . ASN A 1 118 ? 6.285 -0.064 13.661 1.00 94.12 118 ASN A O 1
ATOM 953 N N . THR A 1 119 ? 5.091 -1.893 14.188 1.00 96.38 119 THR A N 1
ATOM 954 C CA . THR A 1 119 ? 3.876 -1.515 13.454 1.00 96.38 119 THR A CA 1
ATOM 955 C C . THR A 1 119 ? 2.755 -1.098 14.406 1.00 96.38 119 THR A C 1
ATOM 957 O O . THR A 1 119 ? 2.242 -1.911 15.168 1.00 96.38 119 THR A O 1
ATOM 960 N N . LEU A 1 120 ? 2.306 0.156 14.302 1.00 97.00 120 LEU A N 1
ATOM 961 C CA . LEU A 1 120 ? 1.163 0.683 15.058 1.00 97.00 120 LEU A CA 1
ATOM 962 C C . LEU A 1 120 ? -0.177 0.314 14.413 1.00 97.00 120 LEU A C 1
ATOM 964 O O . LEU A 1 120 ? -1.117 -0.087 15.095 1.00 97.00 120 LEU A O 1
ATOM 968 N N . ARG A 1 121 ? -0.266 0.426 13.083 1.00 97.88 121 ARG A N 1
ATOM 969 C CA . ARG A 1 121 ? -1.494 0.146 12.330 1.00 97.88 121 ARG A CA 1
ATOM 970 C C . ARG A 1 121 ? -1.180 -0.418 10.960 1.00 97.88 121 ARG A C 1
ATOM 972 O O . ARG A 1 121 ? -0.201 -0.031 10.323 1.00 97.88 121 ARG A O 1
ATOM 979 N N . LYS A 1 122 ? -2.038 -1.316 10.482 1.00 98.12 122 LYS A N 1
ATOM 980 C CA . LYS A 1 122 ? -1.894 -1.978 9.189 1.00 98.12 122 LYS A CA 1
ATOM 981 C C . LYS A 1 122 ? -3.225 -2.040 8.454 1.00 98.12 122 LYS A C 1
ATOM 983 O O . LYS A 1 122 ? -4.219 -2.487 9.013 1.00 98.12 122 LYS A O 1
ATOM 988 N N . ILE A 1 123 ? -3.220 -1.659 7.180 1.00 98.31 123 ILE A N 1
ATOM 989 C CA . ILE A 1 123 ? -4.355 -1.812 6.266 1.00 98.31 123 ILE A CA 1
ATOM 990 C C . ILE A 1 123 ? -3.949 -2.780 5.154 1.00 98.31 123 ILE A C 1
ATOM 992 O O . ILE A 1 123 ? -2.881 -2.650 4.553 1.00 98.31 123 ILE A O 1
ATOM 996 N N . LEU A 1 124 ? -4.794 -3.771 4.887 1.00 97.38 124 LEU A N 1
ATOM 997 C CA . LEU A 1 124 ? -4.666 -4.688 3.760 1.00 97.38 124 LEU A CA 1
ATOM 998 C C . LEU A 1 124 ? -5.741 -4.370 2.730 1.00 97.38 124 LEU A C 1
ATOM 1000 O O . LEU A 1 124 ? -6.928 -4.367 3.047 1.00 97.38 124 LEU A O 1
ATOM 1004 N N . VAL A 1 125 ? -5.315 -4.199 1.485 1.00 97.38 125 VAL A N 1
ATOM 1005 C CA . VAL A 1 125 ? -6.197 -4.132 0.320 1.00 97.38 125 VAL A CA 1
ATOM 1006 C C . VAL A 1 125 ? -6.086 -5.457 -0.421 1.00 97.38 125 VAL A C 1
ATOM 1008 O O . VAL A 1 125 ? -4.989 -5.871 -0.816 1.00 97.38 125 VAL A O 1
ATOM 1011 N N . LYS A 1 126 ? -7.215 -6.144 -0.594 1.00 96.62 126 LYS A N 1
ATOM 1012 C CA . LYS A 1 126 ? -7.289 -7.449 -1.257 1.00 96.62 126 LYS A CA 1
ATOM 1013 C C . LYS A 1 126 ? -8.228 -7.423 -2.458 1.00 96.62 126 LYS A C 1
ATOM 1015 O O . LYS A 1 126 ? -9.220 -6.698 -2.488 1.00 96.62 126 LYS A O 1
ATOM 1020 N N . SER A 1 127 ? -7.926 -8.263 -3.444 1.00 95.38 127 SER A N 1
ATOM 1021 C CA . SER A 1 127 ? -8.797 -8.496 -4.598 1.00 95.38 127 SER A CA 1
ATOM 1022 C C . SER A 1 127 ? -10.133 -9.093 -4.153 1.00 95.38 127 SER A C 1
ATOM 1024 O O . SER A 1 127 ? -10.142 -10.120 -3.475 1.00 95.38 127 SER A O 1
ATOM 1026 N N . ASN A 1 128 ? -11.249 -8.513 -4.604 1.00 93.94 128 ASN A N 1
ATOM 1027 C CA . ASN A 1 128 ? -12.582 -9.100 -4.415 1.00 93.94 128 ASN A CA 1
ATOM 1028 C C . ASN A 1 128 ? -12.717 -10.467 -5.107 1.00 93.94 128 ASN A C 1
ATOM 1030 O O . ASN A 1 128 ? -13.424 -11.338 -4.616 1.00 93.94 128 ASN A O 1
ATOM 1034 N N . THR A 1 129 ? -12.030 -10.660 -6.236 1.00 93.31 129 THR A N 1
ATOM 1035 C CA . THR A 1 129 ? -12.160 -11.865 -7.066 1.00 93.31 129 THR A CA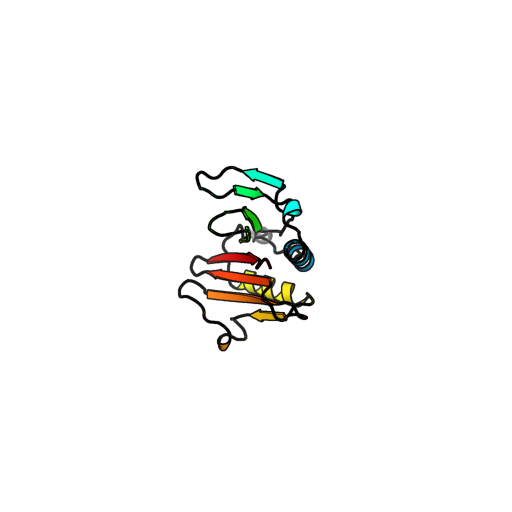 1
ATOM 1036 C C . THR A 1 129 ? -11.286 -13.009 -6.567 1.00 93.31 129 THR A C 1
ATOM 1038 O O . THR A 1 129 ? -11.718 -14.155 -6.546 1.00 93.31 129 THR A O 1
ATOM 1041 N N . THR A 1 130 ? -10.038 -12.717 -6.188 1.00 94.19 130 THR A N 1
ATOM 1042 C CA . THR A 1 130 ? -9.054 -13.763 -5.850 1.00 94.19 130 THR A CA 1
ATOM 1043 C C . THR A 1 130 ? -8.755 -13.865 -4.358 1.00 94.19 130 THR A C 1
ATOM 1045 O O . THR A 1 130 ? -8.079 -14.800 -3.938 1.00 94.19 130 THR A O 1
ATOM 1048 N N . GLY A 1 131 ? -9.171 -12.884 -3.551 1.00 94.19 131 GLY A N 1
ATOM 1049 C CA . GLY A 1 131 ? -8.819 -12.791 -2.132 1.00 94.19 131 GLY A CA 1
ATOM 1050 C C . GLY A 1 131 ? -7.332 -12.520 -1.858 1.00 94.19 131 GLY A C 1
ATOM 1051 O O . GLY A 1 131 ? -6.935 -12.405 -0.693 1.00 94.19 131 GLY A O 1
ATOM 1052 N N . LYS A 1 132 ? -6.495 -12.405 -2.900 1.00 95.38 132 LYS A N 1
ATOM 1053 C CA . LYS A 1 132 ? -5.062 -12.124 -2.768 1.00 95.38 132 LYS A CA 1
ATOM 1054 C C . LYS A 1 132 ? -4.837 -10.700 -2.267 1.00 95.38 132 LYS A C 1
ATOM 1056 O O . LYS A 1 132 ? -5.544 -9.775 -2.666 1.00 95.38 132 LYS A O 1
ATOM 1061 N N . THR A 1 133 ? -3.833 -10.534 -1.409 1.00 96.19 133 THR A N 1
ATOM 1062 C CA . THR A 1 133 ? -3.345 -9.216 -0.987 1.00 96.19 133 THR A CA 1
ATOM 1063 C C . THR A 1 133 ? -2.667 -8.526 -2.153 1.00 96.19 133 THR A C 1
ATOM 1065 O O . THR A 1 133 ? -1.801 -9.116 -2.788 1.00 96.19 133 THR A O 1
ATOM 1068 N N . LEU A 1 134 ? -3.069 -7.284 -2.402 1.00 96.69 134 LEU A N 1
ATOM 1069 C CA . LEU A 1 134 ? -2.563 -6.450 -3.486 1.00 96.69 134 LEU A CA 1
ATOM 1070 C C . LEU A 1 134 ? -1.749 -5.265 -2.959 1.00 96.69 134 LEU A C 1
ATOM 1072 O O . LEU A 1 134 ? -0.776 -4.848 -3.578 1.00 96.69 134 LEU A O 1
ATOM 1076 N N . LEU A 1 135 ? -2.123 -4.731 -1.796 1.00 97.75 135 LEU A N 1
ATOM 1077 C CA . LEU A 1 135 ? -1.423 -3.626 -1.153 1.00 97.75 135 LEU A CA 1
ATOM 1078 C C . LEU A 1 135 ? -1.460 -3.800 0.366 1.00 97.75 135 LEU A C 1
ATOM 1080 O O . LEU A 1 135 ? -2.479 -4.175 0.951 1.00 97.75 135 LEU A O 1
ATOM 1084 N N . VAL A 1 136 ? -0.319 -3.529 0.988 1.00 97.50 136 VAL A N 1
ATOM 1085 C CA . VAL A 1 136 ? -0.145 -3.452 2.436 1.00 97.50 136 VAL A CA 1
ATOM 1086 C C . VAL A 1 136 ? 0.268 -2.032 2.783 1.00 97.50 136 VAL A C 1
ATOM 1088 O O . VAL A 1 136 ? 1.242 -1.529 2.228 1.00 97.50 136 VAL A O 1
ATOM 1091 N N . ILE A 1 137 ? -0.449 -1.407 3.707 1.00 98.19 137 ILE A N 1
ATOM 1092 C CA . ILE A 1 137 ? -0.147 -0.069 4.212 1.00 98.19 137 ILE A CA 1
ATOM 1093 C C . ILE A 1 137 ? 0.142 -0.189 5.698 1.00 98.19 137 ILE A C 1
ATOM 1095 O O . ILE A 1 137 ? -0.630 -0.822 6.416 1.00 98.19 137 ILE A O 1
ATOM 1099 N N . THR A 1 138 ? 1.232 0.407 6.160 1.00 98.06 138 THR A N 1
ATOM 1100 C CA . THR A 1 138 ? 1.648 0.364 7.565 1.00 98.06 138 THR A CA 1
ATOM 1101 C C . THR A 1 138 ? 1.941 1.759 8.081 1.00 98.06 138 THR A C 1
ATOM 1103 O O . THR A 1 138 ? 2.622 2.514 7.391 1.00 98.06 138 THR A O 1
ATOM 1106 N N . LEU A 1 139 ? 1.485 2.056 9.296 1.00 98.25 139 LEU A N 1
ATOM 1107 C CA . LEU A 1 139 ? 2.015 3.123 10.140 1.00 98.25 139 LEU A CA 1
ATOM 1108 C C . LEU A 1 139 ? 2.967 2.490 11.154 1.00 98.25 139 LEU A C 1
ATOM 1110 O O . LEU A 1 139 ? 2.557 1.595 11.898 1.00 98.25 139 LEU A O 1
ATOM 1114 N N . SER A 1 140 ? 4.223 2.923 11.162 1.00 97.81 140 SER A N 1
ATOM 1115 C CA . SER A 1 140 ? 5.242 2.429 12.089 1.00 97.81 140 SER A CA 1
ATOM 1116 C C . SER A 1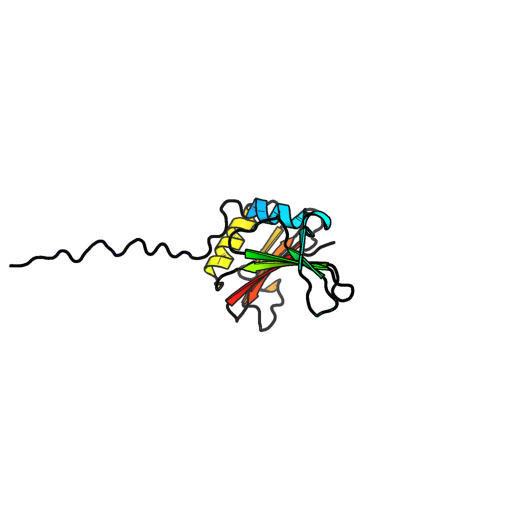 140 ? 5.280 3.220 13.400 1.00 97.81 140 SER A C 1
ATOM 1118 O O . SER A 1 140 ? 4.758 4.329 13.487 1.00 97.81 140 SER A O 1
ATOM 1120 N N . GLN A 1 141 ? 5.984 2.690 14.405 1.00 96.69 141 GLN A N 1
ATOM 1121 C CA . GLN A 1 141 ? 6.313 3.427 15.634 1.00 96.69 141 GLN A CA 1
ATOM 1122 C C . GLN A 1 141 ? 7.205 4.658 15.395 1.00 96.69 141 GLN A C 1
ATOM 1124 O O . GLN A 1 141 ? 7.225 5.569 16.216 1.00 96.69 141 GLN A O 1
ATOM 1129 N N . SER A 1 142 ? 7.938 4.701 14.277 1.00 96.56 142 SER A N 1
ATOM 1130 C CA . SER A 1 142 ? 8.709 5.873 13.835 1.00 96.56 142 SER A CA 1
ATOM 1131 C C . SER A 1 142 ? 7.851 6.927 13.128 1.00 96.56 142 SER A C 1
ATOM 1133 O O . SER A 1 142 ? 8.396 7.867 12.549 1.00 96.56 142 SER A O 1
ATOM 1135 N N . ASP A 1 143 ? 6.522 6.778 13.171 1.00 96.44 143 ASP A N 1
ATOM 1136 C CA . ASP A 1 143 ? 5.553 7.644 12.509 1.00 96.44 143 ASP A CA 1
ATOM 1137 C C . ASP A 1 143 ? 5.751 7.699 10.982 1.00 96.44 143 ASP A C 1
ATOM 1139 O O . ASP A 1 143 ? 5.499 8.714 10.332 1.00 96.44 143 ASP A O 1
ATOM 1143 N N . GLU A 1 144 ? 6.217 6.605 10.377 1.00 97.38 144 GLU A N 1
ATOM 1144 C CA . GLU A 1 144 ? 6.334 6.479 8.926 1.00 97.38 144 GLU A CA 1
ATOM 1145 C C . GLU A 1 144 ? 5.128 5.728 8.368 1.00 97.38 144 GLU A C 1
ATOM 1147 O O . GLU A 1 144 ? 4.748 4.671 8.873 1.00 97.38 144 GLU A O 1
ATOM 1152 N N . ILE A 1 145 ? 4.547 6.255 7.288 1.00 98.06 145 ILE A N 1
ATOM 1153 C CA . ILE A 1 145 ? 3.521 5.547 6.522 1.00 98.06 145 ILE A CA 1
ATOM 1154 C C . ILE A 1 145 ? 4.152 4.988 5.252 1.00 98.06 145 ILE A C 1
ATOM 1156 O O . ILE A 1 145 ? 4.670 5.737 4.417 1.00 98.06 145 ILE A O 1
ATOM 1160 N N . TYR A 1 146 ? 4.082 3.669 5.100 1.00 97.62 146 TYR A N 1
ATOM 1161 C CA . TYR A 1 146 ? 4.684 2.944 3.988 1.00 97.62 146 TYR A CA 1
ATOM 1162 C C . TYR A 1 146 ? 3.682 2.027 3.295 1.00 97.62 146 TYR A C 1
ATOM 1164 O O . TYR A 1 146 ? 2.882 1.345 3.934 1.00 97.62 146 TYR A O 1
ATOM 1172 N N . PHE A 1 147 ? 3.724 2.039 1.966 1.00 97.81 147 PHE A N 1
ATOM 1173 C CA . PHE A 1 147 ? 2.872 1.268 1.077 1.00 97.81 147 PHE A CA 1
ATOM 1174 C C . PHE A 1 147 ? 3.750 0.250 0.367 1.00 97.81 147 PHE A C 1
ATOM 1176 O O . PHE A 1 147 ? 4.717 0.615 -0.303 1.00 97.81 147 PHE A O 1
ATOM 1183 N N . ARG A 1 148 ? 3.376 -1.022 0.459 1.00 96.56 148 ARG A N 1
ATOM 1184 C CA . ARG A 1 148 ? 3.994 -2.114 -0.286 1.00 96.56 148 ARG A CA 1
ATOM 1185 C C . ARG A 1 148 ? 2.973 -2.730 -1.224 1.00 96.56 148 ARG A C 1
ATOM 1187 O O . ARG A 1 148 ? 2.028 -3.381 -0.775 1.00 96.56 148 ARG A O 1
ATOM 1194 N N . PHE A 1 149 ? 3.196 -2.563 -2.519 1.00 96.06 149 PHE A N 1
ATOM 1195 C CA . PHE A 1 149 ? 2.370 -3.173 -3.549 1.00 96.06 149 PHE A CA 1
ATOM 1196 C C . PHE A 1 149 ? 2.850 -4.608 -3.777 1.00 96.06 149 PHE A C 1
ATOM 1198 O O . PHE A 1 149 ? 4.029 -4.858 -4.036 1.00 96.06 149 PHE A O 1
ATOM 1205 N N . VAL A 1 150 ? 1.938 -5.565 -3.632 1.00 92.06 150 VAL A N 1
ATOM 1206 C CA . VAL A 1 150 ? 2.209 -6.990 -3.823 1.00 92.06 150 VAL A CA 1
ATOM 1207 C C . VAL A 1 150 ? 1.975 -7.310 -5.294 1.00 92.06 150 VAL A C 1
ATOM 1209 O O . VAL A 1 150 ? 0.841 -7.441 -5.747 1.00 92.06 150 VAL A O 1
ATOM 1212 N N . ARG A 1 151 ? 3.074 -7.388 -6.040 1.00 80.75 151 ARG A N 1
ATOM 1213 C CA . ARG A 1 151 ? 3.097 -7.748 -7.460 1.00 80.75 151 ARG A CA 1
ATOM 1214 C C . ARG A 1 151 ? 2.985 -9.275 -7.577 1.00 80.75 151 ARG A C 1
ATOM 1216 O O . ARG A 1 151 ? 3.698 -9.976 -6.858 1.00 80.75 151 ARG A O 1
ATOM 1223 N N . ILE A 1 152 ? 2.077 -9.766 -8.422 1.00 61.44 152 ILE A N 1
ATOM 1224 C CA . ILE A 1 152 ? 1.888 -11.196 -8.743 1.00 61.44 152 ILE A CA 1
ATOM 1225 C C . ILE A 1 152 ? 2.520 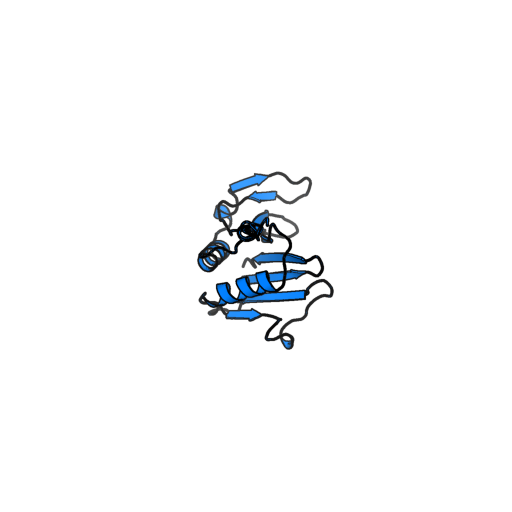-11.470 -10.101 1.00 61.44 152 ILE A C 1
ATOM 1227 O O . ILE A 1 152 ? 2.389 -10.582 -10.971 1.00 61.44 152 ILE A O 1
#

pLDDT: mean 85.04, std 17.11, range [37.44, 98.31]

Radius of gyration: 19.04 Å; chains: 1; bounding box: 40×68×44 Å

Foldseek 3Di:
DDDDDPDDPPPPPVVVPQDFDPCQQVLVVCLLPDDPVQQADDWDDDPDQKIKHHHPRDGGQWGWIWIDHPVPHTWTKIKRNDQADVVNVVVVQVSNVVYPWDKDKCVVVVVVDDDDPFFPIKIFTAHPVPRDTQKIWTQTPSSIIMIIGDDD

Secondary structure (DSSP, 8-state):
-------SS-S-------PPPTTHHHHHHHHHH--HHHH-SEEEE-SSSEEEEE-S---TTEEEEEEEETTTEEEEEEEESS---HHHHHHHHHHHTTSSSEEEETTT-GGG----TTEEEEEEEE-TTT--EEEEEEEETTS-EEEEE---

Organism: NCBI:txid216903

Sequence (152 aa):
MKKVLLSLMLLTIMSIRGQISKDFGKEIKALLEAEAPDLMMNEFKSEYASTFYRTNLKLEGFEINYIVSAIIGNVLSAKYINKGDENIMESISIRLNTMSYLIYDSKYDPERFKLDDNTLRKILVKSNTTGKTLLVITLSQSDEIYFRFVRI